Protein AF-A0A7D6J7J1-F1 (afdb_monomer)

Radius of gyration: 23.02 Å; Cα contacts (8 Å, |Δi|>4): 192; chains: 1; bounding box: 62×22×73 Å

Foldseek 3Di:
DDDPVRVVVVVVVVVVVVVVVVVVCVVLVVLVVQLAAFDPFQWPDWDDDPQKIKTKGQDPDDADDDPPPVVLVVVLSCCSVPQVWHQTKIKIWMARNVVRDTQFIFIDHRFTGGPPDDCVVTPDPVRVVRRVVSSVVSVVVD

Sequence (142 aa):
WLTAAECDDLLAFLKASLAQITEIVRRDTKRIAAALVPSAVPRLMDRRFGDWRLLADEYEHENWLDAGETDRLDQVLDAILVRSARFCPVLLRLVNEREENMEGAGVITDLLRFPGDPVRRWLDRRVLRDVVREARGVNAQV

pLDDT: mean 91.46, std 8.66, range [48.44, 98.38]

Secondary structure (DSSP, 8-state):
---HHHHHHHHHHHHHHHHHHHHHHHHHHHHHHHHHSPPSS-EEEEEEETTEEEEEEE--------TT-HHHHHHHHHHHHHH--B---EEEEEEETTTTEEEEEEEE-S--B-TT--GGGT--HHHHHHHHHHHHHHHT--

Organism: NCBI:txid2058152

Solvent-accessible surface area (backbone atoms only — not comparable to full-atom values): 7996 Å² total; per-residue (Å²): 134,82,52,72,68,58,50,51,52,51,50,52,50,52,52,52,50,50,52,51,52,51,50,48,52,58,51,49,52,52,52,52,54,58,22,47,43,54,56,99,72,31,72,76,43,81,46,78,58,89,58,35,36,44,38,28,27,44,29,94,57,94,66,79,80,61,88,85,43,59,75,54,51,53,54,51,50,47,35,36,77,74,63,58,25,31,56,34,23,34,36,38,37,37,30,36,66,83,75,74,40,80,43,20,65,35,72,45,59,90,42,79,40,52,81,89,62,58,63,88,80,69,63,57,66,65,50,51,49,50,21,54,49,42,30,53,53,55,65,70,76,107

Structure (mmCIF, N/CA/C/O backbone):
data_AF-A0A7D6J7J1-F1
#
_entry.id   AF-A0A7D6J7J1-F1
#
loop_
_atom_site.group_PDB
_atom_site.id
_atom_site.type_symbol
_atom_site.label_atom_id
_atom_site.label_alt_id
_atom_site.label_comp_id
_atom_site.label_asym_id
_atom_site.label_entity_id
_atom_site.label_seq_id
_atom_site.pdbx_PDB_ins_code
_atom_site.Cartn_x
_atom_site.Cartn_y
_atom_site.Cartn_z
_atom_site.occupancy
_atom_site.B_iso_or_equiv
_atom_site.auth_seq_id
_atom_site.auth_comp_id
_atom_site.auth_asym_id
_atom_site.auth_atom_id
_atom_site.pdbx_PDB_model_num
ATOM 1 N N . TRP A 1 1 ? 37.500 -3.082 -35.910 1.00 80.56 1 TRP A N 1
ATOM 2 C CA . TRP A 1 1 ? 36.813 -1.820 -35.576 1.00 80.56 1 TRP A CA 1
ATOM 3 C C . TRP A 1 1 ? 35.445 -1.876 -36.247 1.00 80.56 1 TRP A C 1
ATOM 5 O O . TRP A 1 1 ? 35.371 -2.495 -37.301 1.00 80.56 1 TRP A O 1
ATOM 15 N N . LEU A 1 2 ? 34.386 -1.357 -35.613 1.00 91.94 2 LEU A N 1
ATOM 16 C CA . LEU A 1 2 ? 33.010 -1.435 -36.135 1.00 91.94 2 LEU A CA 1
ATOM 17 C C . LEU A 1 2 ? 32.820 -0.495 -37.330 1.00 91.94 2 LEU A C 1
ATOM 19 O O . LEU A 1 2 ? 33.326 0.626 -37.324 1.00 91.94 2 LEU A O 1
ATOM 23 N N . THR A 1 3 ? 32.074 -0.943 -38.330 1.00 97.31 3 THR A N 1
ATOM 24 C CA . THR A 1 3 ? 31.643 -0.137 -39.474 1.00 97.31 3 THR A CA 1
ATOM 25 C C . THR A 1 3 ? 30.618 0.922 -39.056 1.00 97.31 3 THR A C 1
ATOM 27 O O . THR A 1 3 ? 30.001 0.835 -37.996 1.00 97.31 3 THR A O 1
ATOM 30 N N . ALA A 1 4 ? 30.402 1.929 -39.907 1.00 95.56 4 ALA A N 1
ATOM 31 C CA . ALA A 1 4 ? 29.403 2.968 -39.647 1.00 95.56 4 ALA A CA 1
ATOM 32 C C . ALA A 1 4 ? 27.983 2.394 -39.473 1.00 95.56 4 ALA A C 1
ATOM 34 O O . ALA A 1 4 ? 27.283 2.795 -38.551 1.00 95.56 4 ALA A O 1
ATOM 35 N N . ALA A 1 5 ? 27.601 1.405 -40.290 1.00 96.81 5 ALA A N 1
ATOM 36 C CA . ALA A 1 5 ? 26.298 0.748 -40.189 1.00 96.81 5 ALA A CA 1
ATOM 37 C C . ALA A 1 5 ? 26.126 0.009 -38.851 1.00 96.81 5 ALA A C 1
ATOM 39 O O . ALA A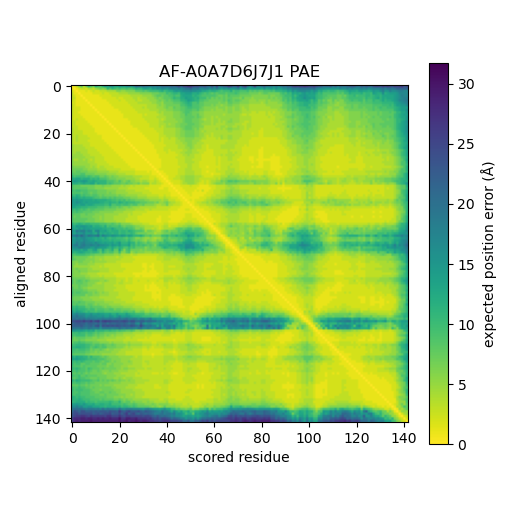 1 5 ? 25.103 0.154 -38.192 1.00 96.81 5 ALA A O 1
ATOM 40 N N . GLU A 1 6 ? 27.157 -0.710 -38.397 1.00 97.19 6 GLU A N 1
ATOM 41 C CA . GLU A 1 6 ? 27.118 -1.389 -37.095 1.00 97.19 6 GLU A CA 1
ATOM 42 C C . GLU A 1 6 ? 27.048 -0.390 -35.925 1.00 97.19 6 GLU A C 1
ATOM 44 O O . GLU A 1 6 ? 26.400 -0.659 -34.913 1.00 97.19 6 GLU A O 1
ATOM 49 N N . CYS A 1 7 ? 27.684 0.779 -36.052 1.00 96.94 7 CYS A N 1
ATOM 50 C CA . CYS A 1 7 ? 27.554 1.863 -35.076 1.00 96.94 7 CYS A CA 1
ATOM 51 C C . CYS A 1 7 ? 26.132 2.448 -35.043 1.00 96.94 7 CYS A C 1
ATOM 53 O O . CYS A 1 7 ? 25.614 2.712 -33.955 1.00 96.94 7 CYS A O 1
ATOM 55 N N . ASP A 1 8 ? 25.498 2.634 -36.201 1.00 97.50 8 ASP A N 1
ATOM 56 C CA . ASP A 1 8 ? 24.122 3.132 -36.298 1.00 97.50 8 ASP A CA 1
ATOM 57 C C . ASP A 1 8 ? 23.120 2.134 -35.704 1.00 97.50 8 ASP A C 1
ATOM 59 O O . ASP A 1 8 ? 22.244 2.529 -34.927 1.00 97.50 8 ASP A O 1
ATOM 63 N N . ASP A 1 9 ? 23.300 0.841 -35.981 1.00 97.81 9 ASP A N 1
ATOM 64 C CA . ASP A 1 9 ? 22.484 -0.235 -35.415 1.00 97.81 9 ASP A CA 1
ATOM 65 C C . ASP A 1 9 ? 22.619 -0.297 -33.887 1.00 97.81 9 ASP A C 1
ATOM 67 O O . ASP A 1 9 ? 21.615 -0.353 -33.168 1.00 97.81 9 ASP A O 1
ATOM 71 N N . LEU A 1 10 ? 23.849 -0.211 -33.363 1.00 97.62 10 LEU A N 1
ATOM 72 C CA . LEU A 1 10 ? 24.090 -0.143 -31.920 1.00 97.62 10 LEU A CA 1
ATOM 73 C C . LEU A 1 10 ? 23.433 1.088 -31.295 1.00 97.62 10 LEU A C 1
ATOM 75 O O . LEU A 1 10 ? 22.803 0.986 -30.242 1.00 97.62 10 LEU A O 1
ATOM 79 N N . LEU A 1 11 ? 23.540 2.253 -31.934 1.00 97.75 11 LEU A N 1
ATOM 80 C CA . LEU A 1 11 ? 22.919 3.475 -31.434 1.00 97.75 11 LEU A CA 1
ATOM 81 C C . LEU A 1 11 ? 21.388 3.371 -31.430 1.00 97.75 11 LEU A C 1
ATOM 83 O O . LEU A 1 11 ? 20.748 3.814 -30.472 1.00 97.75 11 LEU A O 1
ATOM 87 N N . ALA A 1 12 ? 20.792 2.788 -32.471 1.00 97.94 12 ALA A N 1
ATOM 88 C CA . ALA A 1 12 ? 19.355 2.548 -32.543 1.00 97.94 12 ALA A CA 1
ATOM 89 C C . ALA A 1 12 ? 18.892 1.590 -31.435 1.00 97.94 12 ALA A C 1
ATOM 91 O O . ALA A 1 12 ? 17.927 1.890 -30.726 1.00 97.94 12 ALA A O 1
ATOM 92 N N . PHE A 1 13 ? 19.622 0.493 -31.220 1.00 98.19 13 PHE A N 1
ATOM 93 C CA . PHE A 1 13 ? 19.359 -0.457 -30.141 1.00 98.19 13 PHE A CA 1
ATOM 94 C C . PHE A 1 13 ? 19.445 0.197 -28.754 1.00 98.19 13 PHE A C 1
ATOM 96 O O . PHE A 1 13 ? 18.549 0.017 -27.925 1.00 98.19 13 PHE A O 1
ATOM 103 N N . LEU A 1 14 ? 20.486 0.997 -28.501 1.00 98.38 14 LEU A N 1
ATOM 104 C CA . LEU A 1 14 ? 20.656 1.704 -27.229 1.00 98.38 14 LEU A CA 1
ATOM 105 C C . LEU A 1 14 ? 19.529 2.713 -26.989 1.00 98.38 14 LEU A C 1
ATOM 107 O O . LEU A 1 14 ? 18.988 2.774 -25.886 1.00 98.38 14 LEU A O 1
ATOM 111 N N . LYS A 1 15 ? 19.125 3.465 -28.021 1.00 98.19 15 LYS A N 1
ATOM 112 C CA . LYS A 1 15 ? 17.986 4.394 -27.940 1.00 98.19 15 LYS A CA 1
ATOM 113 C C . LYS A 1 15 ? 16.681 3.666 -27.625 1.00 98.19 15 LYS A C 1
ATOM 115 O O . LYS A 1 15 ? 15.938 4.115 -26.754 1.00 98.19 15 LYS A O 1
ATOM 120 N N . ALA A 1 16 ? 16.414 2.546 -28.296 1.00 98.31 16 ALA A N 1
ATOM 121 C CA . ALA A 1 16 ? 15.219 1.743 -28.055 1.00 98.31 16 ALA A CA 1
ATOM 122 C C . ALA A 1 16 ? 15.203 1.167 -26.629 1.00 98.31 16 ALA A C 1
ATOM 124 O O . ALA A 1 16 ? 14.198 1.278 -25.927 1.00 98.31 16 ALA A O 1
ATOM 125 N N . SER A 1 17 ? 16.339 0.638 -26.172 1.00 98.31 17 SER A N 1
ATOM 126 C CA . SER A 1 17 ? 16.494 0.084 -24.823 1.00 98.31 17 SER A CA 1
ATOM 127 C C . SER A 1 17 ? 16.300 1.153 -23.746 1.00 98.31 17 SER A C 1
ATOM 129 O O . SER A 1 17 ? 15.565 0.944 -22.782 1.00 98.31 17 SER A O 1
ATOM 131 N N . LEU A 1 18 ? 16.898 2.336 -23.928 1.00 98.38 18 LEU A N 1
ATOM 132 C CA . LEU A 1 18 ? 16.735 3.460 -23.008 1.00 98.38 18 LEU A CA 1
ATOM 133 C C . LEU A 1 18 ? 15.277 3.927 -22.940 1.00 98.38 18 LEU A C 1
ATOM 135 O O . LEU A 1 18 ? 14.759 4.167 -21.848 1.00 98.38 18 LEU A O 1
ATOM 139 N N . ALA A 1 19 ? 14.605 4.035 -24.089 1.00 98.06 19 ALA A N 1
ATOM 140 C CA . ALA A 1 19 ? 13.196 4.408 -24.141 1.00 98.06 19 ALA A CA 1
ATOM 141 C C . ALA A 1 19 ? 12.321 3.387 -23.398 1.00 98.06 19 ALA A C 1
ATOM 143 O O . ALA A 1 19 ? 11.452 3.774 -22.616 1.00 98.06 19 ALA A O 1
ATOM 144 N N . GLN A 1 20 ? 12.596 2.093 -23.576 1.00 98.31 20 GLN A N 1
ATOM 145 C CA . GLN A 1 20 ? 11.887 1.023 -22.883 1.00 98.31 20 GLN A CA 1
ATOM 146 C C . GLN A 1 20 ? 12.089 1.086 -21.364 1.00 98.31 20 GLN A C 1
ATOM 148 O O . GLN A 1 20 ? 11.111 1.053 -20.619 1.00 98.31 20 GLN A O 1
ATOM 153 N N . ILE A 1 21 ? 13.334 1.218 -20.896 1.00 98.06 21 ILE A N 1
ATOM 154 C CA . ILE A 1 21 ? 13.642 1.324 -19.460 1.00 98.06 21 ILE A CA 1
ATOM 155 C C . ILE A 1 21 ? 12.960 2.557 -18.861 1.00 98.06 21 ILE A C 1
ATOM 157 O O . ILE A 1 21 ? 12.330 2.467 -17.810 1.00 98.06 21 ILE A O 1
ATOM 161 N N . THR A 1 22 ? 13.026 3.697 -19.551 1.00 98.00 22 THR A N 1
ATOM 162 C CA . THR A 1 22 ? 12.405 4.945 -19.085 1.00 98.00 22 THR A CA 1
ATOM 163 C C . THR A 1 22 ? 10.892 4.800 -18.945 1.00 98.00 22 THR A C 1
ATOM 165 O O . THR A 1 22 ? 10.310 5.274 -17.971 1.00 98.00 22 THR A O 1
ATOM 168 N N . GLU A 1 23 ? 10.245 4.116 -19.887 1.00 98.06 23 GLU A N 1
ATOM 169 C CA . GLU A 1 23 ? 8.806 3.867 -19.834 1.00 98.06 23 GLU A CA 1
ATOM 170 C C . GLU A 1 23 ? 8.416 2.920 -18.688 1.00 98.06 23 GLU A C 1
ATOM 172 O O . GLU A 1 23 ? 7.422 3.176 -18.003 1.00 98.06 23 GLU A O 1
ATOM 177 N N . ILE A 1 24 ? 9.214 1.876 -18.430 1.00 96.69 24 ILE A N 1
ATOM 178 C CA . ILE A 1 24 ? 9.030 0.973 -17.282 1.00 96.69 24 ILE A CA 1
ATOM 179 C C . ILE A 1 24 ? 9.115 1.768 -15.980 1.00 96.69 24 ILE A C 1
ATOM 181 O O . ILE A 1 24 ? 8.157 1.772 -15.208 1.00 96.69 24 ILE A O 1
ATOM 185 N N . VAL A 1 25 ? 10.200 2.525 -15.788 1.00 97.44 25 VAL A N 1
ATOM 186 C CA . VAL A 1 25 ? 10.393 3.370 -14.601 1.00 97.44 25 VAL A CA 1
ATOM 187 C C . VAL A 1 25 ? 9.215 4.329 -14.439 1.00 97.44 25 VAL A C 1
ATOM 189 O O . VAL A 1 25 ? 8.596 4.377 -13.381 1.00 97.44 25 VAL A O 1
ATOM 192 N N . ARG A 1 26 ? 8.815 5.034 -15.505 1.00 97.81 26 ARG A N 1
ATOM 193 C CA . ARG A 1 26 ? 7.689 5.977 -15.467 1.00 97.81 26 ARG A CA 1
ATOM 194 C C . ARG A 1 26 ? 6.376 5.304 -15.057 1.00 97.81 26 ARG A C 1
ATOM 196 O O . ARG A 1 26 ? 5.562 5.913 -14.356 1.00 97.81 26 ARG A O 1
ATOM 203 N N . ARG A 1 27 ? 6.107 4.093 -15.546 1.00 97.19 27 ARG A N 1
ATOM 204 C CA . ARG A 1 27 ? 4.894 3.340 -15.208 1.00 97.19 27 ARG A CA 1
ATOM 205 C C . ARG A 1 27 ? 4.936 2.858 -13.763 1.00 97.19 27 ARG A C 1
ATOM 207 O O . ARG A 1 27 ? 3.949 3.038 -13.050 1.00 97.19 27 ARG A O 1
ATOM 214 N N . ASP A 1 28 ? 6.053 2.296 -13.335 1.00 97.56 28 ASP A N 1
ATOM 215 C CA . ASP A 1 28 ? 6.199 1.726 -12.002 1.00 97.56 28 ASP A CA 1
ATOM 216 C C . ASP A 1 28 ? 6.208 2.811 -10.927 1.00 97.56 28 ASP A C 1
ATOM 218 O O . ASP A 1 28 ? 5.491 2.674 -9.939 1.00 97.56 28 ASP A O 1
ATOM 222 N N . THR A 1 29 ? 6.843 3.963 -11.168 1.00 97.06 29 THR A N 1
ATOM 223 C CA . THR A 1 29 ? 6.742 5.132 -10.279 1.00 97.06 29 THR A CA 1
ATOM 224 C C . THR A 1 29 ? 5.290 5.562 -10.070 1.00 97.06 29 THR A C 1
ATOM 226 O O . THR A 1 29 ? 4.885 5.821 -8.939 1.00 97.06 29 THR A O 1
ATOM 229 N N . LYS A 1 30 ? 4.462 5.594 -11.127 1.00 96.56 30 LYS A N 1
ATOM 230 C CA . LYS A 1 30 ? 3.032 5.931 -10.990 1.00 96.56 30 LYS A CA 1
ATOM 231 C C . LYS A 1 30 ? 2.274 4.902 -10.151 1.00 96.56 30 LYS A C 1
ATOM 233 O O . LYS A 1 30 ? 1.394 5.278 -9.381 1.00 96.56 30 LYS A O 1
ATOM 238 N N . ARG A 1 31 ? 2.595 3.615 -10.300 1.00 96.06 31 ARG A N 1
ATOM 239 C CA . ARG A 1 31 ? 1.961 2.531 -9.533 1.00 96.06 31 ARG A CA 1
ATOM 240 C C . ARG A 1 31 ? 2.359 2.576 -8.064 1.00 96.06 31 ARG A C 1
ATOM 242 O O . ARG A 1 31 ? 1.484 2.441 -7.216 1.00 96.06 3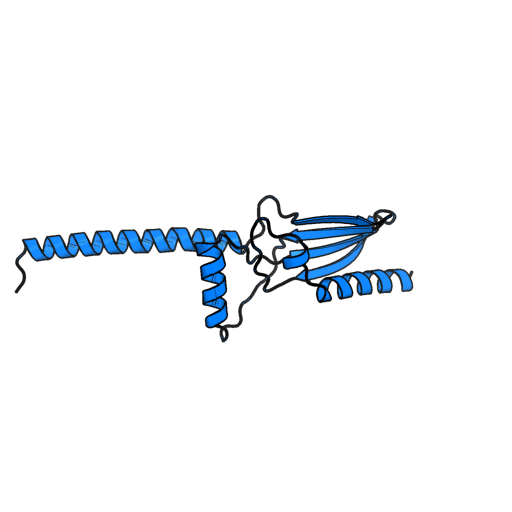1 ARG A O 1
ATOM 249 N N . ILE A 1 32 ? 3.638 2.817 -7.784 1.00 95.50 32 ILE A N 1
ATOM 250 C CA . ILE A 1 32 ? 4.160 3.009 -6.429 1.00 95.50 32 ILE A CA 1
ATOM 251 C C . ILE A 1 32 ? 3.473 4.210 -5.784 1.00 95.50 32 ILE A C 1
ATOM 253 O O . ILE A 1 32 ? 2.844 4.052 -4.744 1.00 95.50 32 ILE A O 1
ATOM 257 N N . ALA A 1 33 ? 3.475 5.374 -6.440 1.00 94.38 33 ALA A N 1
ATOM 258 C CA . ALA A 1 33 ? 2.811 6.571 -5.922 1.00 94.38 33 ALA A CA 1
ATOM 259 C C . ALA A 1 33 ? 1.326 6.319 -5.603 1.00 94.38 33 ALA A C 1
ATOM 261 O O . ALA A 1 33 ? 0.855 6.653 -4.519 1.00 94.38 33 ALA A O 1
ATOM 262 N N . ALA A 1 34 ? 0.599 5.655 -6.507 1.00 94.25 34 ALA A N 1
ATOM 263 C CA . ALA A 1 34 ? -0.810 5.328 -6.301 1.00 94.25 34 ALA A CA 1
ATOM 264 C C . ALA A 1 34 ? -1.053 4.331 -5.154 1.00 94.25 34 ALA A C 1
ATOM 266 O O . ALA A 1 34 ? -2.139 4.336 -4.576 1.00 94.25 34 ALA A O 1
ATOM 267 N N . ALA A 1 35 ? -0.092 3.456 -4.844 1.00 95.00 35 ALA A N 1
ATOM 268 C CA . ALA A 1 35 ? -0.197 2.478 -3.763 1.00 95.00 35 ALA A CA 1
ATOM 269 C C . ALA A 1 35 ? 0.054 3.080 -2.372 1.00 95.00 35 ALA A C 1
ATOM 271 O O . ALA A 1 35 ? -0.369 2.477 -1.384 1.00 95.00 35 ALA A O 1
ATOM 272 N N . LEU A 1 36 ? 0.726 4.234 -2.308 1.00 93.44 36 LEU A N 1
ATOM 273 C CA . LEU A 1 36 ? 1.091 4.930 -1.071 1.00 93.44 36 LEU A CA 1
ATOM 274 C C . LEU A 1 36 ? 0.032 5.940 -0.613 1.00 93.44 36 LEU A C 1
ATOM 276 O O . LEU A 1 36 ? -0.107 6.179 0.583 1.00 93.44 36 LEU A O 1
ATOM 280 N N . VAL A 1 37 ? -0.743 6.506 -1.541 1.00 93.81 37 VAL A N 1
ATOM 281 C CA . VAL A 1 37 ? -1.796 7.484 -1.222 1.00 93.81 37 VAL A CA 1
ATOM 282 C C . VAL A 1 37 ? -3.174 6.832 -1.084 1.00 93.81 37 VAL A C 1
ATOM 284 O O . VAL A 1 37 ? -3.430 5.801 -1.727 1.00 93.81 37 VAL A O 1
ATOM 287 N N . PRO A 1 38 ? -4.097 7.433 -0.308 1.00 95.31 38 PRO A N 1
ATOM 288 C CA . PRO A 1 38 ? -5.477 6.973 -0.243 1.00 95.31 38 PRO A CA 1
ATOM 289 C C . PRO A 1 38 ? -6.114 6.879 -1.631 1.00 95.31 38 PRO A C 1
ATOM 291 O O . PRO A 1 38 ? -5.906 7.717 -2.509 1.00 95.31 38 PRO A O 1
ATOM 294 N N . SER A 1 39 ? -6.884 5.822 -1.849 1.00 92.25 39 SER A N 1
ATOM 295 C CA . SER A 1 39 ? -7.661 5.639 -3.069 1.00 92.25 39 SER A CA 1
ATOM 296 C C . SER A 1 39 ? -8.885 6.555 -3.082 1.00 92.25 39 SER A C 1
ATOM 298 O O . SER A 1 39 ? -9.301 7.098 -2.061 1.00 92.25 39 SER A O 1
ATOM 300 N N . ALA A 1 40 ? -9.519 6.677 -4.252 1.00 90.12 40 ALA A N 1
ATOM 301 C CA . ALA A 1 40 ? -10.758 7.441 -4.407 1.00 90.12 40 ALA A CA 1
ATOM 302 C C . ALA A 1 40 ? -11.919 6.918 -3.534 1.00 90.12 40 ALA A C 1
ATOM 304 O O . ALA A 1 40 ? -12.860 7.657 -3.259 1.00 90.12 40 ALA A O 1
ATOM 305 N N . VAL A 1 41 ? -11.862 5.651 -3.104 1.00 90.00 41 VAL A N 1
ATOM 306 C CA . VAL A 1 41 ? -12.831 5.036 -2.188 1.00 90.00 41 VAL A CA 1
ATOM 307 C C . VAL A 1 41 ? -12.063 4.514 -0.969 1.00 90.00 41 VAL A C 1
ATOM 309 O O . VAL A 1 41 ? -11.748 3.326 -0.902 1.00 90.00 41 VAL A O 1
ATOM 312 N N . PRO A 1 42 ? -11.733 5.388 -0.003 1.00 92.19 42 PRO A N 1
ATOM 313 C CA . PRO A 1 42 ? -10.808 5.045 1.075 1.00 92.19 42 PRO A CA 1
ATOM 314 C C . PRO A 1 42 ? -11.403 4.071 2.103 1.00 92.19 42 PRO A C 1
ATOM 316 O O . PRO A 1 42 ? -10.652 3.424 2.825 1.00 92.19 42 PRO A O 1
ATOM 319 N N . ARG A 1 43 ? -12.734 3.926 2.176 1.00 95.44 43 ARG A N 1
ATOM 320 C CA . ARG A 1 43 ? -13.420 3.069 3.158 1.00 95.44 43 ARG A CA 1
ATOM 321 C C . ARG A 1 43 ? -13.108 1.590 2.921 1.00 95.44 43 ARG A C 1
ATOM 323 O O . ARG A 1 43 ? -13.580 0.987 1.961 1.00 95.44 43 ARG A O 1
ATOM 330 N N . LEU A 1 44 ? -12.372 0.984 3.850 1.00 95.44 44 LEU A N 1
ATOM 331 C CA . LEU A 1 44 ? -11.981 -0.430 3.822 1.00 95.44 44 LEU A CA 1
ATOM 332 C C . LEU A 1 44 ? -12.888 -1.318 4.667 1.00 95.44 44 LEU A C 1
ATOM 334 O O . LEU A 1 44 ? -13.069 -2.501 4.372 1.00 95.44 44 LEU A O 1
ATOM 338 N N . MET A 1 45 ? -13.424 -0.767 5.753 1.00 95.75 45 MET A N 1
ATOM 339 C CA . MET A 1 45 ? -14.297 -1.493 6.662 1.00 95.75 45 MET A CA 1
ATOM 340 C C . MET A 1 45 ? -15.307 -0.558 7.307 1.00 95.75 45 MET A C 1
ATOM 342 O O . MET A 1 45 ? -14.972 0.540 7.744 1.00 95.75 45 MET A O 1
ATOM 346 N N . ASP A 1 46 ? -16.527 -1.066 7.428 1.00 96.12 46 ASP A N 1
ATOM 347 C CA . ASP A 1 46 ? -17.606 -0.454 8.181 1.00 96.12 46 ASP A CA 1
ATOM 348 C C . ASP A 1 46 ? -18.333 -1.548 8.965 1.00 96.12 46 ASP A C 1
ATOM 350 O O . ASP A 1 46 ? -18.873 -2.492 8.376 1.00 96.12 46 ASP A O 1
ATOM 354 N N . ARG A 1 47 ? -18.257 -1.506 10.296 1.00 95.25 47 ARG A N 1
ATOM 355 C CA . ARG A 1 47 ? -18.867 -2.518 11.162 1.00 95.25 47 ARG A CA 1
ATOM 356 C C . ARG A 1 47 ? -19.635 -1.855 12.286 1.00 95.25 47 ARG A C 1
ATOM 358 O O . ARG A 1 47 ? -19.086 -1.023 12.996 1.00 95.25 47 ARG A O 1
ATOM 365 N N . ARG A 1 48 ? -20.877 -2.289 12.480 1.00 95.00 48 ARG A N 1
ATOM 366 C CA . ARG A 1 48 ? -21.762 -1.801 13.535 1.00 95.00 48 ARG A CA 1
ATOM 367 C C . ARG A 1 48 ? -22.005 -2.879 14.585 1.00 95.00 48 ARG A C 1
ATOM 369 O O . ARG A 1 48 ? -22.251 -4.033 14.232 1.00 95.00 48 ARG A O 1
ATOM 376 N N . PHE A 1 49 ? -21.964 -2.486 15.854 1.00 91.75 49 PHE A N 1
ATOM 377 C CA . PHE A 1 49 ? -22.205 -3.339 17.015 1.00 91.75 49 PHE A CA 1
ATOM 378 C C . PHE A 1 49 ? -23.000 -2.552 18.068 1.00 91.75 49 PHE A C 1
ATOM 380 O O . PHE A 1 49 ? -22.431 -1.815 18.869 1.00 91.75 49 PHE A O 1
ATOM 387 N N . GLY A 1 50 ? -24.329 -2.686 18.056 1.00 91.62 50 GLY A N 1
ATOM 388 C CA . GLY A 1 50 ? -25.203 -1.823 18.859 1.00 91.62 50 GLY A CA 1
ATOM 389 C C . GLY A 1 50 ? -25.086 -0.361 18.414 1.00 91.62 50 GLY A C 1
ATOM 390 O O . GLY A 1 50 ? -25.195 -0.079 17.217 1.00 91.62 50 GLY A O 1
ATOM 391 N N . ASP A 1 51 ? -24.813 0.526 19.370 1.00 91.44 51 ASP A N 1
ATOM 392 C CA . ASP A 1 51 ? -24.588 1.962 19.141 1.00 91.44 51 ASP A CA 1
ATOM 393 C C . ASP A 1 51 ? -23.152 2.279 18.688 1.00 91.44 51 ASP A C 1
ATOM 395 O O . ASP A 1 51 ? -22.817 3.428 18.430 1.00 91.44 51 ASP A O 1
ATOM 399 N N . TRP A 1 52 ? -22.284 1.273 18.572 1.00 91.69 52 TRP A N 1
ATOM 400 C CA . TRP A 1 52 ? -20.890 1.466 18.187 1.00 91.69 52 TRP A CA 1
ATOM 401 C C . TRP A 1 52 ? -20.667 1.198 16.708 1.00 91.69 52 TRP A C 1
ATOM 403 O O . TRP A 1 52 ? -21.132 0.190 16.165 1.00 91.69 52 TRP A O 1
ATOM 413 N N . ARG A 1 53 ? -19.853 2.040 16.073 1.00 95.19 53 ARG A N 1
ATOM 414 C CA . ARG A 1 53 ? -19.401 1.863 14.695 1.00 95.19 53 ARG A CA 1
ATOM 415 C C . ARG A 1 53 ? -17.878 1.889 14.622 1.00 95.19 53 ARG A C 1
ATOM 417 O O . ARG A 1 53 ? -17.240 2.850 15.040 1.00 95.19 53 ARG A O 1
ATOM 424 N N . LEU A 1 54 ? -17.299 0.822 14.080 1.00 95.88 54 LEU A N 1
ATOM 425 C CA . LEU A 1 54 ? -15.869 0.680 13.825 1.00 95.88 54 LEU A CA 1
ATOM 426 C C . LEU A 1 54 ? -15.594 0.894 12.336 1.00 95.88 54 LEU A C 1
ATOM 428 O O . LEU A 1 54 ? -16.067 0.131 11.486 1.00 95.88 54 LEU A O 1
ATOM 432 N N . LEU A 1 55 ? -14.811 1.923 12.039 1.00 96.31 55 LEU A N 1
ATOM 433 C CA . LEU A 1 55 ? -14.495 2.374 10.690 1.00 96.31 55 LEU A CA 1
ATOM 434 C C . LEU A 1 55 ? -13.012 2.199 10.412 1.00 96.31 55 LEU A C 1
ATOM 436 O O . LEU A 1 55 ? -12.194 2.535 11.262 1.00 96.31 55 LEU A O 1
ATOM 440 N N . ALA A 1 56 ? -12.677 1.708 9.223 1.00 96.94 56 ALA A N 1
ATOM 441 C CA . ALA A 1 56 ? -11.310 1.724 8.721 1.00 96.94 56 ALA A CA 1
ATOM 442 C C . ALA A 1 56 ? -11.274 2.422 7.363 1.00 96.94 56 ALA A C 1
ATOM 444 O O . ALA A 1 56 ? -11.965 1.994 6.433 1.00 96.94 56 ALA A O 1
ATOM 445 N N . ASP A 1 57 ? -10.463 3.466 7.259 1.00 96.56 57 ASP A N 1
ATOM 446 C CA . ASP A 1 57 ? -10.265 4.255 6.048 1.00 96.56 57 ASP A CA 1
ATOM 447 C C . ASP A 1 57 ? -8.776 4.283 5.694 1.00 96.56 57 ASP A C 1
ATOM 449 O O . ASP A 1 57 ? -7.937 4.392 6.586 1.00 96.56 57 ASP A O 1
ATOM 453 N N . GLU A 1 58 ? -8.436 4.201 4.407 1.00 96.06 58 GLU A N 1
ATOM 454 C CA . GLU A 1 58 ? -7.107 4.619 3.955 1.00 96.06 58 GLU A CA 1
ATOM 455 C C . GLU A 1 58 ? -6.879 6.076 4.361 1.00 96.06 58 GLU A C 1
ATOM 457 O O . GLU A 1 58 ? -7.763 6.923 4.202 1.00 96.06 58 GLU A O 1
ATOM 462 N N . TYR A 1 59 ? -5.705 6.346 4.917 1.00 94.19 59 TYR A N 1
ATOM 463 C CA . TYR A 1 59 ? -5.415 7.596 5.595 1.00 94.19 59 TYR A CA 1
ATOM 464 C C . TYR A 1 59 ? -4.120 8.202 5.079 1.00 94.19 59 TYR A C 1
ATOM 466 O O . TYR A 1 59 ? -3.117 7.513 4.894 1.00 94.19 59 TYR A O 1
ATOM 474 N N . GLU A 1 60 ? -4.160 9.508 4.840 1.00 90.00 60 GLU A N 1
ATOM 475 C CA . GLU A 1 60 ? -2.996 10.286 4.443 1.00 90.00 60 GLU A CA 1
ATOM 476 C C . GLU A 1 60 ? -2.131 10.529 5.684 1.00 90.00 60 GLU A C 1
ATOM 478 O O . GLU A 1 60 ? -2.272 11.516 6.401 1.00 90.00 60 GLU A O 1
ATOM 483 N N . HIS A 1 61 ? -1.281 9.550 5.980 1.00 87.12 61 HIS A N 1
ATOM 484 C CA . HIS A 1 61 ? -0.294 9.612 7.045 1.00 87.12 61 HIS A CA 1
ATOM 485 C C . HIS A 1 61 ? 1.058 9.170 6.515 1.00 87.12 61 HIS A C 1
ATOM 487 O O . HIS A 1 61 ? 1.153 8.388 5.567 1.00 87.12 61 HIS A O 1
ATOM 493 N N . GLU A 1 62 ? 2.103 9.678 7.147 1.00 81.38 62 GLU A N 1
ATOM 494 C CA . GLU A 1 62 ? 3.460 9.274 6.850 1.00 81.38 62 GLU A CA 1
ATOM 495 C C . GLU A 1 62 ? 3.647 7.771 7.109 1.00 81.38 62 GLU A C 1
ATOM 497 O O . GLU A 1 62 ? 3.248 7.240 8.145 1.00 81.38 62 GL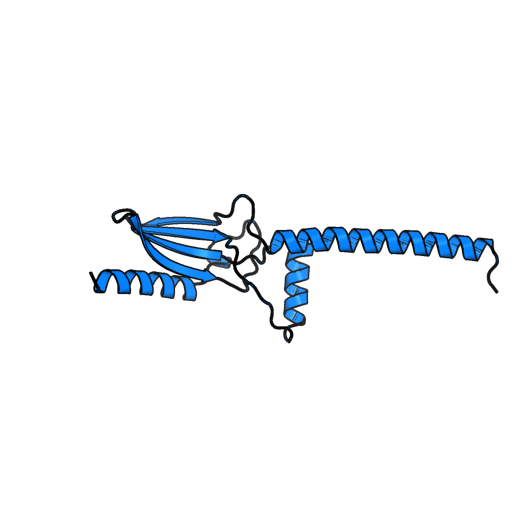U A O 1
ATOM 502 N N . ASN A 1 63 ? 4.228 7.082 6.128 1.00 81.88 63 ASN A N 1
ATOM 503 C CA . ASN A 1 63 ? 4.511 5.654 6.172 1.00 81.88 63 ASN A CA 1
ATOM 504 C C . ASN A 1 63 ? 5.947 5.463 5.692 1.00 81.88 63 ASN A C 1
ATOM 506 O O . ASN A 1 63 ? 6.261 5.838 4.560 1.00 81.88 63 ASN A O 1
ATOM 510 N N . TRP A 1 64 ? 6.817 4.921 6.538 1.00 76.69 64 TRP A N 1
ATOM 511 C CA . TRP A 1 64 ? 8.251 4.884 6.269 1.00 76.69 64 TRP A CA 1
ATOM 512 C C . TRP A 1 64 ? 8.788 3.478 6.491 1.00 76.69 64 TRP A C 1
ATOM 514 O O . TRP A 1 64 ? 8.637 2.908 7.563 1.00 76.69 64 TRP A O 1
ATOM 524 N N . LEU A 1 65 ? 9.470 2.945 5.480 1.00 82.06 65 LEU A N 1
ATOM 525 C CA . LEU A 1 65 ? 10.328 1.781 5.663 1.00 82.06 65 LEU A CA 1
ATOM 526 C C . LEU A 1 65 ? 11.661 2.243 6.252 1.00 82.06 65 LEU A C 1
ATOM 528 O O . LEU A 1 65 ? 12.194 3.275 5.837 1.00 82.06 65 LEU A O 1
ATOM 532 N N . ASP A 1 66 ? 12.205 1.474 7.191 1.00 81.75 66 ASP A N 1
ATOM 533 C CA . ASP A 1 66 ? 13.538 1.742 7.719 1.00 81.75 66 ASP A CA 1
ATOM 534 C C . ASP A 1 66 ? 14.578 1.569 6.598 1.00 81.75 66 ASP A C 1
ATOM 536 O O . ASP A 1 66 ? 14.554 0.590 5.847 1.00 81.75 66 ASP A O 1
ATOM 540 N N . ALA A 1 67 ? 15.506 2.521 6.485 1.00 76.88 67 ALA A N 1
ATOM 541 C CA . ALA A 1 67 ? 16.566 2.508 5.482 1.00 76.88 67 ALA A CA 1
ATOM 542 C C . ALA A 1 67 ? 17.476 1.270 5.599 1.00 76.88 67 ALA A C 1
ATOM 544 O O . ALA A 1 67 ? 18.124 0.894 4.623 1.00 76.88 67 ALA A O 1
ATOM 545 N N . GLY A 1 68 ? 17.523 0.634 6.777 1.00 82.19 68 GLY A N 1
ATOM 546 C CA . GLY A 1 68 ? 18.245 -0.620 6.999 1.00 82.19 68 GLY A CA 1
ATOM 547 C C . GLY A 1 68 ? 17.526 -1.888 6.514 1.00 82.19 68 GLY A C 1
ATOM 548 O O . GLY A 1 68 ? 18.162 -2.936 6.432 1.00 82.19 68 GLY A O 1
ATOM 549 N N . GLU A 1 69 ? 16.232 -1.831 6.179 1.00 84.44 69 GLU A N 1
ATOM 550 C CA . GLU A 1 69 ? 15.412 -3.002 5.822 1.00 84.44 69 GLU A CA 1
ATOM 551 C C . GLU A 1 69 ? 15.295 -3.197 4.294 1.00 84.44 69 GLU A C 1
ATOM 553 O O . GLU A 1 69 ? 14.197 -3.229 3.731 1.00 84.44 69 GLU A O 1
ATOM 558 N N . THR A 1 70 ? 16.423 -3.358 3.593 1.00 84.06 70 THR A N 1
ATOM 559 C CA . THR A 1 70 ? 16.438 -3.515 2.121 1.00 84.06 70 THR A CA 1
ATOM 560 C C . THR A 1 70 ? 15.620 -4.713 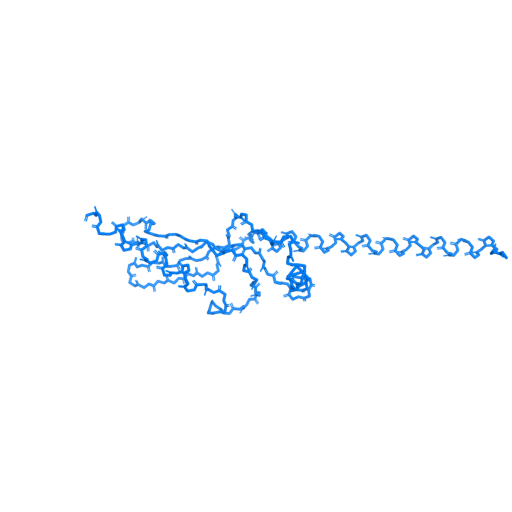1.637 1.00 84.06 70 THR A C 1
ATOM 562 O O . THR A 1 70 ? 14.850 -4.585 0.689 1.00 84.06 70 THR A O 1
ATOM 565 N N . ASP A 1 71 ? 15.684 -5.845 2.343 1.00 88.31 71 ASP A N 1
ATOM 566 C CA . ASP A 1 71 ? 14.907 -7.043 1.992 1.00 88.31 71 ASP A CA 1
ATOM 567 C C . ASP A 1 71 ? 13.394 -6.790 2.066 1.00 88.31 71 ASP A C 1
ATOM 569 O O . ASP A 1 71 ? 12.606 -7.412 1.349 1.00 88.31 71 ASP A O 1
ATOM 573 N N . ARG A 1 72 ? 12.961 -5.884 2.952 1.00 89.75 72 ARG A N 1
ATOM 574 C CA . ARG A 1 72 ? 11.552 -5.504 3.082 1.00 89.75 72 ARG A CA 1
ATOM 575 C C . ARG A 1 72 ? 11.132 -4.556 1.971 1.00 89.75 72 ARG A C 1
ATOM 577 O O . ARG A 1 72 ? 10.013 -4.683 1.475 1.00 89.75 72 ARG A O 1
ATOM 584 N N . LEU A 1 73 ? 12.010 -3.636 1.575 1.00 91.38 73 LEU A N 1
ATOM 585 C CA . LEU A 1 73 ? 11.761 -2.754 0.440 1.00 91.38 73 LEU A CA 1
ATOM 586 C C . LEU A 1 73 ? 11.489 -3.569 -0.828 1.00 91.38 73 LEU A C 1
ATOM 588 O O . LEU A 1 73 ? 10.468 -3.340 -1.477 1.00 91.38 73 LEU A O 1
ATOM 592 N N . ASP A 1 74 ? 12.324 -4.567 -1.118 1.00 92.31 74 ASP A N 1
ATOM 593 C CA . ASP A 1 74 ? 12.144 -5.440 -2.282 1.00 92.31 74 ASP A CA 1
ATOM 594 C C . ASP A 1 74 ? 10.798 -6.178 -2.233 1.00 92.31 74 ASP A C 1
ATOM 596 O O . ASP A 1 74 ? 10.039 -6.169 -3.203 1.00 92.31 74 ASP A O 1
ATOM 600 N N . GLN A 1 75 ? 10.421 -6.721 -1.069 1.00 93.12 75 GLN A N 1
ATOM 601 C CA . GLN A 1 75 ? 9.123 -7.383 -0.883 1.00 93.12 75 GLN A CA 1
ATOM 602 C C . GLN A 1 75 ? 7.928 -6.445 -1.107 1.00 93.12 75 GLN A C 1
ATOM 604 O O . GLN A 1 75 ? 6.912 -6.852 -1.682 1.00 93.12 75 GLN A O 1
ATOM 609 N N . VAL A 1 76 ? 8.018 -5.196 -0.641 1.00 94.31 76 VAL A N 1
ATOM 610 C CA . VAL A 1 76 ? 6.962 -4.191 -0.823 1.00 94.31 76 VAL A CA 1
ATOM 611 C C . VAL A 1 76 ? 6.855 -3.793 -2.292 1.00 94.31 76 VAL A C 1
ATOM 613 O O . VAL A 1 76 ? 5.745 -3.757 -2.831 1.00 94.31 76 VAL A O 1
ATOM 616 N N . LEU A 1 77 ? 7.986 -3.548 -2.959 1.00 94.94 77 LEU A N 1
ATOM 617 C CA . LEU A 1 77 ? 8.020 -3.218 -4.382 1.00 94.94 77 LEU A CA 1
ATOM 618 C C . LEU A 1 77 ? 7.446 -4.356 -5.228 1.00 94.94 77 LEU A C 1
ATOM 620 O O . LEU A 1 77 ? 6.551 -4.103 -6.034 1.00 94.94 77 LEU A O 1
ATOM 624 N N . ASP A 1 78 ? 7.850 -5.602 -4.988 1.00 95.75 78 ASP A N 1
ATOM 625 C CA . ASP A 1 78 ? 7.298 -6.770 -5.680 1.00 95.75 78 ASP A CA 1
ATOM 626 C C . ASP A 1 78 ? 5.791 -6.903 -5.452 1.00 95.75 78 ASP A C 1
ATOM 628 O O . ASP A 1 78 ? 5.011 -7.120 -6.383 1.00 95.75 78 ASP A O 1
ATOM 632 N N . ALA A 1 79 ? 5.327 -6.723 -4.218 1.00 96.12 79 ALA A N 1
ATOM 633 C CA . ALA A 1 79 ? 3.907 -6.804 -3.924 1.00 96.12 79 ALA A CA 1
ATOM 634 C C . ALA A 1 79 ? 3.095 -5.710 -4.635 1.00 96.12 79 ALA A C 1
ATOM 636 O O . ALA A 1 79 ? 2.007 -5.992 -5.148 1.00 96.12 79 ALA A O 1
ATOM 637 N N . ILE A 1 80 ? 3.608 -4.482 -4.718 1.00 96.38 80 ILE A N 1
ATOM 638 C CA . ILE A 1 80 ? 2.952 -3.381 -5.434 1.00 96.38 80 ILE A CA 1
ATOM 639 C C . ILE A 1 80 ? 2.997 -3.620 -6.953 1.00 96.38 80 ILE A C 1
ATOM 641 O O . ILE A 1 80 ? 1.967 -3.553 -7.634 1.00 96.38 80 ILE A O 1
ATOM 645 N N . LEU A 1 81 ? 4.175 -3.922 -7.500 1.00 96.56 81 LEU A N 1
ATOM 646 C CA . LEU A 1 81 ? 4.423 -3.990 -8.941 1.00 96.56 81 LEU A CA 1
ATOM 647 C C . LEU A 1 81 ? 3.966 -5.305 -9.584 1.00 96.56 81 LEU A C 1
ATOM 649 O O . LEU A 1 81 ? 3.625 -5.313 -10.769 1.00 96.56 81 LEU A O 1
ATOM 653 N N . VAL A 1 82 ? 3.865 -6.401 -8.837 1.00 95.00 82 VAL A N 1
ATOM 654 C CA . VAL A 1 82 ? 3.401 -7.695 -9.369 1.00 95.00 82 VAL A CA 1
ATOM 655 C C . VAL A 1 82 ? 1.956 -7.973 -8.970 1.00 95.00 82 VAL A C 1
ATOM 657 O O . VAL A 1 82 ? 1.167 -8.453 -9.782 1.00 95.00 82 VAL A O 1
ATOM 660 N N . ARG A 1 83 ? 1.578 -7.653 -7.727 1.00 93.69 83 ARG A N 1
ATOM 661 C CA . ARG A 1 83 ? 0.292 -8.068 -7.134 1.00 93.69 83 ARG A CA 1
ATOM 662 C C . ARG A 1 83 ? -0.659 -6.910 -6.838 1.00 93.69 83 ARG A C 1
ATOM 664 O O . ARG A 1 83 ? -1.719 -7.139 -6.257 1.00 93.69 83 ARG A O 1
ATOM 671 N N . SER A 1 84 ? -0.305 -5.689 -7.242 1.00 94.62 84 SER A N 1
ATOM 672 C CA . SER A 1 84 ? -1.114 -4.482 -7.030 1.00 94.62 84 SER A CA 1
ATOM 673 C C . SER A 1 84 ? -1.465 -4.254 -5.556 1.00 94.62 84 SER A C 1
ATOM 675 O O . SER A 1 84 ? -2.569 -3.812 -5.232 1.00 94.62 84 SER A O 1
ATOM 677 N N . ALA A 1 85 ? -0.536 -4.591 -4.657 1.00 96.06 85 ALA A N 1
ATOM 678 C CA . ALA A 1 85 ? -0.681 -4.323 -3.236 1.00 96.06 85 ALA A CA 1
ATOM 679 C C . ALA A 1 85 ? -0.782 -2.819 -2.950 1.00 96.06 85 ALA A C 1
ATOM 681 O O . ALA A 1 85 ? -0.374 -1.967 -3.741 1.00 96.06 85 ALA A O 1
ATOM 682 N N . ARG A 1 86 ? -1.339 -2.514 -1.785 1.00 95.31 86 ARG A N 1
ATOM 683 C CA . ARG A 1 86 ? -1.484 -1.182 -1.208 1.00 95.31 86 ARG A CA 1
ATOM 684 C C . ARG A 1 86 ? -0.542 -1.094 -0.016 1.00 95.31 86 ARG A C 1
ATOM 686 O O . ARG A 1 86 ? -0.508 -2.024 0.788 1.00 95.31 86 ARG A O 1
ATOM 693 N N . PHE A 1 87 ? 0.183 0.010 0.093 1.00 94.44 87 PHE A N 1
ATOM 694 C CA . PHE A 1 87 ? 1.078 0.307 1.214 1.00 94.44 87 PHE A CA 1
ATOM 695 C C . PHE A 1 87 ? 0.728 1.681 1.806 1.00 94.44 87 PHE A C 1
ATOM 697 O O . PHE A 1 87 ? 1.582 2.521 2.080 1.00 94.44 87 PHE A O 1
ATOM 704 N N . CYS A 1 88 ? -0.577 1.917 1.928 1.00 94.38 88 CYS A N 1
ATOM 705 C CA . CYS A 1 88 ? -1.170 3.139 2.448 1.00 94.38 88 CYS A CA 1
ATOM 706 C C . CYS A 1 88 ? -1.646 2.877 3.887 1.00 94.38 88 CYS A C 1
ATOM 708 O O . CYS A 1 88 ? -2.310 1.851 4.105 1.00 94.38 88 CYS A O 1
ATOM 710 N N . PRO A 1 89 ? -1.332 3.758 4.855 1.00 95.25 89 PRO A N 1
ATOM 711 C CA . PRO A 1 89 ? -1.809 3.624 6.224 1.00 95.25 89 PRO A CA 1
ATOM 712 C C . PRO A 1 89 ? -3.326 3.544 6.321 1.00 95.25 89 PRO A C 1
ATOM 714 O O . PRO A 1 89 ? -4.065 4.057 5.477 1.00 95.25 89 PRO A O 1
ATOM 717 N N . VAL A 1 90 ? -3.797 2.914 7.392 1.00 96.06 90 VAL A N 1
ATOM 718 C CA . VAL A 1 90 ? -5.227 2.763 7.658 1.00 96.06 90 VAL A CA 1
ATOM 719 C C . VAL A 1 90 ? -5.563 3.403 8.992 1.00 96.06 90 VAL A C 1
ATOM 721 O O . VAL A 1 90 ? -5.056 2.982 10.029 1.00 96.06 90 VAL A O 1
ATOM 724 N N . LEU A 1 91 ? -6.449 4.393 8.973 1.00 96.75 91 LEU A N 1
ATOM 725 C CA . LEU A 1 91 ? -7.018 4.979 10.176 1.00 96.75 91 LEU A CA 1
ATOM 726 C C . LEU A 1 91 ? -8.204 4.135 10.634 1.00 96.75 91 LEU A C 1
ATOM 728 O O . LEU A 1 91 ? -9.202 3.997 9.925 1.00 96.75 91 LEU A O 1
ATOM 732 N N . LEU A 1 92 ? -8.095 3.608 11.844 1.00 97.44 92 LEU A N 1
ATOM 733 C CA . LEU A 1 92 ? -9.154 2.924 12.559 1.00 97.44 92 LEU A CA 1
ATOM 734 C C . LEU A 1 92 ? -9.830 3.915 13.511 1.00 97.44 92 LEU A C 1
ATOM 736 O O . LEU A 1 92 ? -9.156 4.548 14.317 1.00 97.44 92 LEU A O 1
ATOM 740 N N . ARG A 1 93 ? -11.156 4.040 13.434 1.00 95.62 93 ARG A N 1
ATOM 741 C CA . ARG A 1 93 ? -11.954 4.912 14.308 1.00 95.62 93 ARG A CA 1
ATOM 742 C C . ARG A 1 93 ? -13.084 4.137 14.944 1.00 95.62 93 ARG A C 1
ATOM 744 O O . ARG A 1 93 ? -13.794 3.405 14.251 1.00 95.62 93 ARG A O 1
ATOM 751 N N . LEU A 1 94 ? -13.275 4.346 16.237 1.00 95.12 94 LEU A N 1
ATOM 752 C CA . LEU A 1 94 ? -14.424 3.860 16.977 1.00 95.12 94 LEU A CA 1
ATOM 753 C C . LEU A 1 94 ? -15.312 5.051 17.342 1.00 95.12 94 LEU A C 1
ATOM 755 O O . LEU A 1 94 ? -14.870 5.998 17.989 1.00 95.12 94 LEU A O 1
ATOM 759 N N . VAL A 1 95 ? -16.554 5.001 16.875 1.00 93.25 95 VAL A N 1
ATOM 760 C CA . VAL A 1 95 ? -17.542 6.074 17.020 1.00 93.25 95 VAL A CA 1
ATOM 761 C C . VAL A 1 95 ? -18.734 5.535 17.797 1.00 93.25 95 VAL A C 1
ATOM 763 O O . VAL A 1 95 ? -19.213 4.436 17.494 1.00 93.25 95 VAL A O 1
ATOM 766 N N . ASN A 1 96 ? -19.206 6.303 18.776 1.00 89.81 96 ASN A N 1
ATOM 767 C CA . ASN A 1 96 ? -20.486 6.062 19.429 1.00 89.81 96 ASN A CA 1
ATOM 768 C C . ASN A 1 96 ? -21.569 6.835 18.665 1.00 89.81 96 ASN A C 1
ATOM 770 O O . ASN A 1 96 ? -21.602 8.061 18.686 1.00 89.81 96 ASN A O 1
ATOM 774 N N . GLU A 1 97 ? -22.449 6.131 17.957 1.00 86.19 97 GLU A N 1
ATOM 775 C CA . GLU A 1 97 ? -23.507 6.744 17.145 1.00 86.19 97 GLU A CA 1
ATOM 776 C C . GLU A 1 97 ? -24.564 7.461 17.991 1.00 86.19 97 GLU A C 1
ATOM 778 O O . GLU A 1 97 ? -25.241 8.347 17.481 1.00 86.19 97 GLU A O 1
ATOM 783 N N . ARG A 1 98 ? -24.719 7.102 19.272 1.00 84.00 98 ARG A N 1
ATOM 784 C CA . ARG A 1 98 ? -25.683 7.757 20.165 1.00 84.00 98 ARG A CA 1
ATOM 785 C C . ARG A 1 98 ? -25.213 9.139 20.611 1.00 84.00 98 ARG A C 1
ATOM 787 O O . ARG A 1 98 ? -26.034 10.031 20.801 1.00 84.00 98 ARG A O 1
ATOM 794 N N . GLU A 1 99 ? -23.913 9.282 20.820 1.00 77.12 99 GLU A N 1
ATOM 795 C CA . GLU A 1 99 ? -23.288 10.510 21.324 1.00 77.12 99 GLU A CA 1
ATOM 796 C C . GLU A 1 99 ? -22.644 11.328 20.197 1.00 77.12 99 GLU A C 1
ATOM 798 O O . GLU A 1 99 ? -22.136 12.414 20.446 1.00 77.12 99 GLU A O 1
ATOM 803 N N . GLU A 1 100 ? -22.665 10.799 18.966 1.00 69.88 100 GLU A N 1
ATOM 804 C CA . GLU A 1 100 ? -22.027 11.339 17.756 1.00 69.88 100 GLU A CA 1
ATOM 805 C C . GLU A 1 100 ? -20.525 11.658 17.911 1.00 69.88 100 GLU A C 1
ATOM 807 O O . GLU A 1 100 ? -19.921 12.295 17.046 1.00 69.88 100 GLU A O 1
ATOM 812 N N . ASN A 1 101 ? -19.890 11.157 18.973 1.00 74.81 101 ASN A N 1
ATOM 813 C CA . ASN A 1 101 ? -18.502 11.436 19.305 1.00 74.81 101 ASN A CA 1
ATOM 814 C C . ASN A 1 101 ? -17.552 10.339 18.813 1.00 74.81 101 ASN A C 1
ATOM 816 O O . ASN A 1 101 ? -17.856 9.138 18.794 1.00 74.81 101 ASN A O 1
ATOM 820 N N . MET A 1 102 ? -16.361 10.780 18.401 1.00 74.25 102 MET A N 1
ATOM 821 C CA . MET A 1 102 ? -15.224 9.892 18.195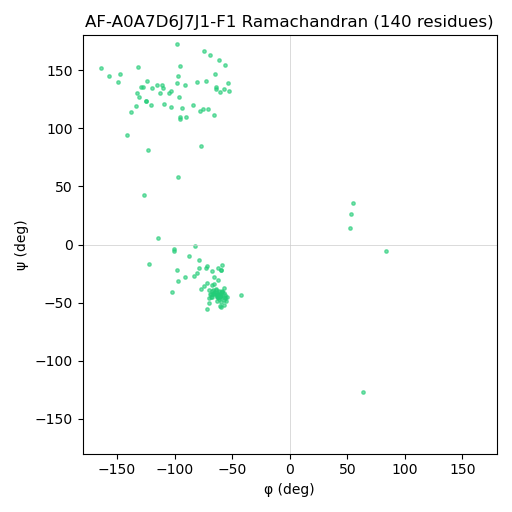 1.00 74.25 102 MET A CA 1
ATOM 822 C C . MET A 1 102 ? -14.636 9.555 19.559 1.00 74.25 102 MET A C 1
ATOM 824 O O . MET A 1 102 ? -14.090 10.423 20.230 1.00 74.25 102 MET A O 1
ATOM 828 N N . GLU A 1 103 ? -14.727 8.286 19.929 1.00 81.56 103 GLU A N 1
ATOM 829 C CA . GLU A 1 103 ? -14.324 7.817 21.254 1.00 81.56 103 GLU A CA 1
ATOM 830 C C . GLU A 1 103 ? -12.913 7.212 21.235 1.00 81.56 103 GLU A C 1
ATOM 832 O O . GLU A 1 103 ? -12.243 7.163 22.258 1.00 81.56 103 GLU A O 1
ATOM 837 N N . GLY A 1 104 ? -12.416 6.773 20.074 1.00 90.31 104 GLY A N 1
ATOM 838 C CA . GLY A 1 104 ? -11.023 6.340 19.943 1.00 90.31 104 GLY A CA 1
ATOM 839 C C . GLY A 1 104 ? -10.542 6.254 18.501 1.00 90.31 104 GLY A C 1
ATOM 840 O O . GLY A 1 104 ? -11.333 5.997 17.581 1.00 90.31 104 GLY A O 1
ATOM 841 N N . ALA A 1 105 ? -9.237 6.438 18.299 1.00 94.56 105 ALA A N 1
ATOM 842 C CA . ALA A 1 105 ? -8.617 6.418 16.979 1.00 94.56 105 ALA A CA 1
ATOM 843 C C . ALA A 1 105 ? -7.185 5.865 16.996 1.00 94.56 105 ALA A C 1
ATOM 845 O O . ALA A 1 105 ? -6.428 6.038 17.942 1.00 94.56 105 ALA A O 1
ATOM 846 N N . GLY A 1 106 ? -6.798 5.178 15.923 1.00 95.25 106 GLY A N 1
ATOM 847 C CA . GLY A 1 106 ? -5.465 4.595 15.802 1.00 95.25 106 GLY A CA 1
ATOM 848 C C . GLY A 1 106 ? -5.075 4.374 14.351 1.00 95.25 106 GLY A C 1
ATOM 849 O O . GLY A 1 106 ? -5.922 4.057 13.518 1.00 95.25 106 GLY A O 1
ATOM 850 N N . VAL A 1 107 ? -3.793 4.544 14.041 1.00 95.56 107 VAL A N 1
ATOM 851 C CA . VAL A 1 107 ? -3.260 4.375 12.685 1.00 95.56 107 VAL A CA 1
ATOM 852 C C . VAL A 1 107 ? -2.507 3.054 12.604 1.00 95.56 107 VAL A C 1
ATOM 854 O O . VAL A 1 107 ? -1.672 2.752 13.450 1.00 95.56 107 VAL A O 1
ATOM 857 N N . ILE A 1 108 ? -2.811 2.261 11.580 1.00 95.19 108 ILE A N 1
ATOM 858 C CA . ILE A 1 108 ? -2.041 1.077 11.208 1.00 95.19 108 ILE A CA 1
ATOM 859 C C . ILE A 1 108 ? -1.060 1.505 10.113 1.00 95.19 108 ILE A C 1
ATOM 861 O O . ILE A 1 108 ? -1.484 1.805 8.992 1.00 95.19 108 ILE A O 1
ATOM 865 N N . THR A 1 109 ? 0.227 1.550 10.449 1.00 92.44 109 THR A N 1
ATOM 866 C CA . THR A 1 109 ? 1.341 1.842 9.533 1.00 92.44 109 THR A CA 1
ATOM 867 C C . THR A 1 109 ? 2.010 0.552 9.061 1.00 92.44 109 THR A C 1
ATOM 869 O O . THR A 1 109 ? 1.667 -0.545 9.507 1.00 92.44 109 THR A O 1
ATOM 872 N N . ASP A 1 110 ? 2.930 0.676 8.106 1.00 88.50 110 ASP A N 1
ATOM 873 C CA . ASP A 1 110 ? 3.766 -0.401 7.562 1.00 88.50 110 ASP A CA 1
ATOM 874 C C . ASP A 1 110 ? 2.984 -1.621 7.060 1.00 88.50 110 ASP A C 1
ATOM 876 O O . ASP A 1 110 ? 3.485 -2.753 7.012 1.00 88.50 110 ASP A O 1
ATOM 880 N N . LEU A 1 111 ? 1.730 -1.373 6.676 1.00 90.12 111 LEU A N 1
ATOM 881 C CA . LEU A 1 111 ? 0.757 -2.376 6.299 1.00 90.12 111 LEU A CA 1
ATOM 882 C C . LEU A 1 111 ? 0.759 -2.591 4.790 1.00 90.12 111 LEU A C 1
ATOM 884 O O . LEU A 1 111 ? 0.366 -1.722 4.013 1.00 90.12 111 LEU A O 1
ATOM 888 N N . LEU A 1 112 ? 1.097 -3.812 4.390 1.00 92.75 11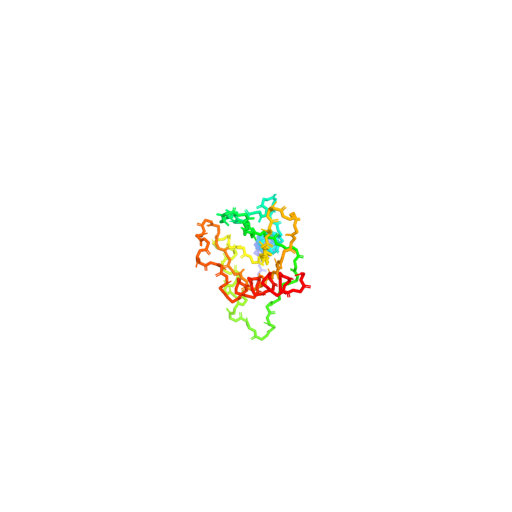2 LEU A N 1
ATOM 889 C CA . LEU A 1 112 ? 0.961 -4.274 3.019 1.00 92.75 112 LEU A CA 1
ATOM 890 C C . LEU A 1 112 ? -0.370 -5.013 2.846 1.00 92.75 112 LEU A C 1
ATOM 892 O O . LEU A 1 112 ? -0.555 -6.128 3.337 1.00 92.75 112 LEU A O 1
ATOM 896 N N . ARG A 1 113 ? -1.315 -4.387 2.143 1.00 94.69 113 ARG A N 1
ATOM 897 C CA . ARG A 1 113 ? -2.678 -4.898 1.952 1.00 94.69 113 ARG A CA 1
A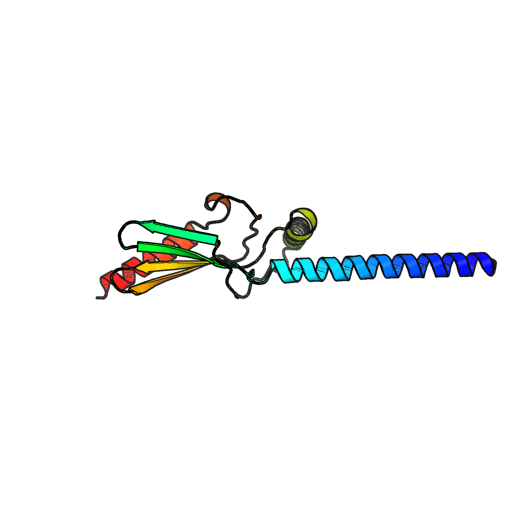TOM 898 C C . ARG A 1 113 ? -2.924 -5.268 0.497 1.00 94.69 113 ARG A C 1
ATOM 900 O O . ARG A 1 113 ? -2.728 -4.448 -0.395 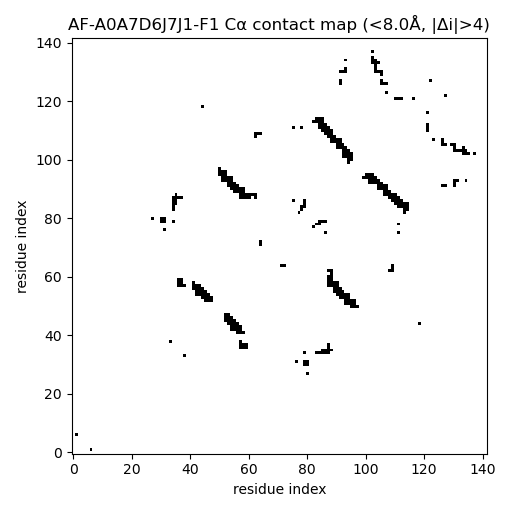1.00 94.69 113 ARG A O 1
ATOM 907 N N . PHE A 1 114 ? -3.443 -6.465 0.240 1.00 94.69 114 PHE A N 1
ATOM 908 C CA . PHE A 1 114 ? -3.835 -6.857 -1.114 1.00 94.69 114 PHE A CA 1
ATOM 909 C C . PHE A 1 114 ? -5.309 -6.512 -1.375 1.00 94.69 114 PHE A C 1
ATOM 911 O O . PHE A 1 114 ? -6.161 -6.732 -0.507 1.00 94.69 114 PHE A O 1
ATOM 918 N N . PRO A 1 115 ? -5.650 -5.966 -2.555 1.00 89.44 115 PRO A N 1
ATOM 919 C CA . PRO A 1 115 ? -7.042 -5.779 -2.944 1.00 89.44 115 PRO A CA 1
ATOM 920 C C . PRO A 1 115 ? -7.837 -7.088 -2.828 1.00 89.44 115 PRO A C 1
ATOM 922 O O . PRO A 1 115 ? -7.390 -8.139 -3.278 1.00 89.44 115 PRO A O 1
ATOM 925 N N . GLY A 1 116 ? -9.016 -7.024 -2.207 1.00 88.75 116 GLY A N 1
ATOM 926 C CA . GLY A 1 116 ? -9.878 -8.190 -1.980 1.00 88.75 116 GLY A CA 1
ATOM 927 C C . GLY A 1 116 ? -9.536 -9.032 -0.746 1.00 88.75 116 GLY A C 1
ATOM 928 O O . GLY A 1 116 ? -10.309 -9.930 -0.407 1.00 88.75 116 GLY A O 1
ATOM 929 N N . ASP A 1 117 ? -8.441 -8.746 -0.031 1.00 93.06 117 ASP A N 1
ATOM 930 C CA . ASP A 1 117 ? -8.147 -9.468 1.206 1.00 93.06 117 ASP A CA 1
ATOM 931 C C . ASP A 1 117 ? -9.216 -9.211 2.281 1.00 93.06 117 ASP A C 1
ATOM 933 O O . ASP A 1 117 ? -9.604 -8.063 2.531 1.00 93.06 117 ASP A O 1
ATOM 937 N N . PRO A 1 118 ? -9.672 -10.263 2.987 1.00 94.69 118 PRO A N 1
ATOM 938 C CA . PRO A 1 118 ? -10.600 -10.092 4.089 1.00 94.69 118 PRO A CA 1
ATOM 939 C C . PRO A 1 118 ? -9.942 -9.317 5.234 1.00 94.69 118 PRO A C 1
ATOM 941 O O . PRO A 1 118 ? -8.776 -9.542 5.550 1.00 94.69 118 PRO A O 1
ATOM 944 N N . VAL A 1 119 ? -10.739 -8.509 5.942 1.00 94.12 119 VAL A N 1
ATOM 945 C CA . VAL A 1 119 ? -10.319 -7.671 7.087 1.00 94.12 119 VAL A CA 1
ATOM 946 C C . VAL A 1 119 ? -9.364 -8.380 8.051 1.00 94.12 119 VAL A C 1
ATOM 948 O O . VAL A 1 119 ? -8.350 -7.824 8.453 1.00 94.12 119 VAL A O 1
ATOM 951 N N . ARG A 1 120 ? -9.644 -9.644 8.391 1.00 93.56 120 ARG A N 1
ATOM 952 C CA . ARG A 1 120 ? -8.833 -10.434 9.334 1.00 93.56 120 ARG A CA 1
ATOM 953 C C . ARG A 1 120 ? -7.361 -10.621 8.932 1.00 93.56 120 ARG A C 1
ATOM 955 O O . ARG A 1 120 ? -6.590 -11.050 9.780 1.00 93.56 120 ARG A O 1
ATOM 962 N N . ARG A 1 121 ? -7.001 -10.399 7.660 1.00 94.00 121 ARG A N 1
ATOM 963 C CA . ARG A 1 121 ? -5.621 -10.522 7.160 1.00 94.00 121 ARG A CA 1
ATOM 964 C C . ARG A 1 121 ? -4.778 -9.278 7.409 1.00 94.00 121 ARG A C 1
ATOM 966 O O . ARG A 1 121 ? -3.568 -9.413 7.501 1.00 94.00 121 ARG A O 1
ATOM 973 N N . TRP A 1 122 ? -5.402 -8.107 7.499 1.00 94.81 122 TRP A N 1
ATOM 974 C CA . TRP A 1 122 ? -4.690 -6.830 7.569 1.00 94.81 122 TRP A CA 1
ATOM 975 C C . TRP A 1 122 ? -5.020 -6.008 8.820 1.00 94.81 122 TRP A C 1
ATOM 977 O O . TRP A 1 122 ? -4.284 -5.088 9.152 1.00 94.81 122 TRP A O 1
ATOM 987 N N . LEU A 1 123 ? -6.108 -6.319 9.530 1.00 95.31 123 LEU A N 1
ATOM 988 C CA . LEU A 1 123 ? -6.489 -5.596 10.740 1.00 95.31 123 LEU A CA 1
ATOM 989 C C . LEU A 1 123 ? -5.535 -5.915 11.897 1.00 95.31 123 LEU A C 1
ATOM 991 O O . LEU A 1 123 ? -5.512 -7.044 12.399 1.00 95.31 123 LEU A O 1
ATOM 995 N N . ASP A 1 124 ? -4.819 -4.898 12.372 1.00 95.25 124 ASP A N 1
ATOM 996 C CA . ASP A 1 124 ? -3.970 -5.013 13.551 1.00 95.25 124 ASP A CA 1
ATOM 997 C C . ASP A 1 124 ? -4.812 -5.027 14.840 1.00 95.25 124 ASP A C 1
ATOM 999 O O . ASP A 1 124 ? -5.502 -4.070 15.203 1.00 95.25 124 ASP A O 1
ATOM 1003 N N . ARG A 1 125 ? -4.742 -6.150 15.562 1.00 94.69 125 ARG A N 1
ATOM 1004 C CA . ARG A 1 125 ? -5.449 -6.355 16.833 1.00 94.69 125 ARG A CA 1
ATOM 1005 C C . ARG A 1 125 ? -4.855 -5.558 17.995 1.00 94.69 125 ARG A C 1
ATOM 1007 O O . ARG A 1 125 ? -5.539 -5.415 19.008 1.00 94.69 125 ARG A O 1
ATOM 1014 N N . ARG A 1 126 ? -3.600 -5.114 17.897 1.00 95.88 126 ARG A N 1
ATOM 1015 C CA . ARG A 1 126 ? -2.955 -4.238 18.884 1.00 95.88 126 ARG A CA 1
ATOM 1016 C C . ARG A 1 126 ? -3.562 -2.846 18.782 1.00 95.88 126 ARG A C 1
ATOM 1018 O O . ARG A 1 126 ? -4.200 -2.424 19.737 1.00 95.88 126 ARG A O 1
ATOM 1025 N N . VAL A 1 127 ? -3.541 -2.255 17.585 1.00 96.00 127 VAL A N 1
ATOM 1026 C CA . VAL A 1 127 ? -4.181 -0.957 17.308 1.00 96.00 127 VAL A CA 1
ATOM 1027 C C . VAL A 1 127 ? -5.667 -0.983 17.672 1.00 96.00 127 VAL A C 1
ATOM 1029 O O . VAL A 1 127 ? -6.143 -0.098 18.373 1.00 96.00 127 VAL A O 1
ATOM 1032 N N . LEU A 1 128 ? -6.405 -2.037 17.299 1.00 95.38 128 LEU A N 1
ATOM 1033 C CA . LEU A 1 128 ? -7.810 -2.186 17.706 1.00 95.38 128 LEU A CA 1
ATOM 1034 C C . LEU A 1 128 ? -7.992 -2.169 19.231 1.00 95.38 128 LEU A C 1
ATOM 1036 O O . LEU A 1 128 ? -8.950 -1.588 19.736 1.00 95.38 128 LEU A O 1
ATOM 1040 N N . ARG A 1 129 ? -7.108 -2.841 19.973 1.00 95.19 129 ARG A N 1
ATOM 1041 C CA . ARG A 1 129 ? -7.181 -2.883 21.436 1.00 95.19 129 ARG A CA 1
ATOM 1042 C C . ARG A 1 129 ? -6.915 -1.512 22.038 1.00 95.19 129 ARG A C 1
ATOM 1044 O O . ARG A 1 129 ? -7.594 -1.165 22.999 1.00 95.19 129 ARG A O 1
ATOM 1051 N N . ASP A 1 130 ? -5.975 -0.766 21.475 1.00 95.06 130 ASP A N 1
ATOM 1052 C CA . ASP A 1 130 ? -5.636 0.578 21.935 1.00 95.06 130 ASP A CA 1
ATOM 1053 C C . ASP A 1 130 ? -6.791 1.550 21.673 1.00 95.06 130 ASP A C 1
ATOM 1055 O O . ASP A 1 130 ? -7.240 2.202 22.610 1.00 95.06 130 ASP A O 1
ATOM 1059 N N . VAL A 1 131 ? -7.389 1.514 20.476 1.00 94.94 131 VAL A N 1
ATOM 10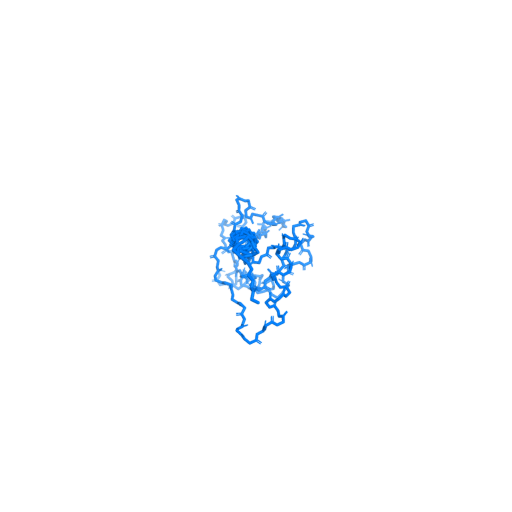60 C CA . VAL A 1 131 ? -8.606 2.275 20.128 1.00 94.94 131 VAL A CA 1
ATOM 1061 C C . VAL A 1 131 ? -9.765 1.972 21.080 1.00 94.94 131 VAL A C 1
ATOM 1063 O O . VAL A 1 131 ? -10.440 2.870 21.575 1.00 94.94 131 VAL A O 1
ATOM 1066 N N . VAL A 1 132 ? -10.013 0.690 21.370 1.00 92.62 132 VAL A N 1
ATOM 1067 C CA . VAL A 1 132 ? -11.080 0.287 22.303 1.00 92.62 132 VAL A CA 1
ATOM 1068 C C . VAL A 1 132 ? -10.758 0.719 23.735 1.00 92.62 132 VAL A C 1
ATOM 1070 O O . VAL A 1 132 ? -11.664 1.040 24.505 1.00 92.62 132 VAL A O 1
ATOM 1073 N N . ARG A 1 133 ? -9.482 0.697 24.127 1.00 91.81 133 ARG A N 1
ATOM 1074 C CA . ARG A 1 133 ? -9.045 1.134 25.454 1.00 91.81 133 ARG A CA 1
ATOM 1075 C C . ARG A 1 133 ? -9.211 2.640 25.619 1.00 91.81 133 ARG A C 1
ATOM 1077 O O . ARG A 1 133 ? -9.686 3.051 26.671 1.00 91.81 133 ARG A O 1
ATOM 1084 N N . GLU A 1 134 ? -8.849 3.416 24.605 1.00 90.75 134 GLU A N 1
ATOM 1085 C CA . GLU A 1 134 ? -9.045 4.865 24.553 1.00 90.75 134 GLU A CA 1
ATOM 1086 C C . GLU A 1 134 ? -10.526 5.213 24.733 1.00 90.75 134 GLU A C 1
ATOM 1088 O O . GLU A 1 134 ? -10.871 5.883 25.703 1.00 90.75 134 GLU A O 1
ATOM 1093 N N . ALA A 1 135 ? -11.407 4.601 23.937 1.00 87.38 135 ALA A N 1
ATOM 1094 C CA . ALA A 1 135 ? -12.856 4.790 24.042 1.00 87.38 135 ALA A CA 1
ATOM 1095 C C . ALA A 1 135 ? -13.427 4.459 25.424 1.00 87.38 135 ALA A C 1
ATOM 1097 O O . ALA A 1 135 ? -14.326 5.132 25.924 1.00 87.38 135 ALA A O 1
ATOM 1098 N N . ARG A 1 136 ? -12.901 3.429 26.091 1.00 84.56 136 ARG A N 1
ATOM 1099 C CA . ARG A 1 136 ? -13.299 3.114 27.473 1.00 84.56 136 ARG A CA 1
ATOM 1100 C C . ARG A 1 136 ? -12.765 4.118 28.490 1.00 84.56 136 ARG A C 1
ATOM 1102 O O . ARG A 1 136 ? -13.418 4.333 29.504 1.00 84.56 136 ARG A O 1
ATOM 1109 N N . GLY A 1 137 ? -11.578 4.672 28.255 1.00 80.69 137 GLY A N 1
ATOM 1110 C CA . GLY A 1 137 ? -10.975 5.688 29.113 1.00 80.69 137 GLY A CA 1
ATOM 1111 C C . GLY A 1 137 ? -11.757 6.997 29.083 1.00 80.69 137 GLY A C 1
ATOM 1112 O O . GLY A 1 137 ? -12.007 7.559 30.145 1.00 80.69 137 GLY A O 1
ATOM 1113 N N . VAL A 1 138 ? -12.201 7.421 27.895 1.00 65.19 138 VAL A N 1
ATOM 1114 C CA . VAL A 1 138 ? -13.050 8.610 27.709 1.00 65.19 138 VAL A CA 1
ATOM 1115 C C . VAL A 1 138 ? -14.364 8.457 28.479 1.00 65.19 138 VAL A C 1
ATOM 1117 O O . VAL A 1 138 ? -14.684 9.291 29.320 1.00 65.19 138 VAL A O 1
ATOM 1120 N N . ASN A 1 139 ? -15.053 7.324 28.317 1.00 58.97 139 ASN A N 1
ATOM 1121 C CA . ASN A 1 139 ? -16.305 7.034 29.027 1.00 58.97 139 ASN A CA 1
ATOM 1122 C C . ASN A 1 139 ? -16.184 6.959 30.563 1.00 58.97 139 ASN A C 1
ATOM 1124 O O . ASN A 1 139 ? -17.190 7.058 31.255 1.00 58.97 139 ASN A O 1
ATOM 1128 N N . ALA A 1 140 ? -14.987 6.743 31.115 1.00 62.09 140 ALA A N 1
ATOM 1129 C CA . ALA A 1 140 ? -14.776 6.684 32.564 1.00 62.09 140 ALA A CA 1
ATOM 1130 C C . ALA A 1 140 ? -14.498 8.059 33.203 1.00 62.09 140 ALA A C 1
ATOM 1132 O O . ALA A 1 140 ? -14.433 8.153 34.429 1.00 62.09 140 ALA A O 1
ATOM 1133 N N . GLN A 1 141 ? -14.277 9.098 32.392 1.00 53.94 141 GLN A N 1
ATOM 1134 C CA . GLN A 1 141 ? -13.992 10.466 32.842 1.00 53.94 141 GLN A CA 1
ATOM 1135 C C . GLN A 1 141 ? -15.213 11.399 32.782 1.00 53.94 141 GLN A C 1
ATOM 1137 O O . GLN A 1 141 ? -15.103 12.542 33.228 1.00 53.94 141 GLN A O 1
ATOM 1142 N N . VAL A 1 142 ? -16.339 10.921 32.241 1.00 48.44 142 VAL A N 1
ATOM 1143 C CA . VAL A 1 142 ? -17.609 11.656 32.090 1.00 48.44 142 VAL A CA 1
ATOM 1144 C C . VAL A 1 142 ? -18.592 11.281 33.194 1.00 48.44 142 VAL A C 1
ATOM 1146 O O . VAL A 1 142 ? -18.670 10.080 33.540 1.00 48.44 142 VAL A O 1
#

Nearest PDB structures (foldseek):
  2iqi-assembly8_H  TM=2.471E-01  e=7.856E-01  Xanthomonas campestris pv. campestris
  2iqi-assembly7_G  TM=2.442E-01  e=4.251E-01  Xanthomonas campestris pv. campestris
  2iqi-assembly6_F  TM=2.541E-01  e=1.544E+00  Xanthomonas campestris pv. campestris
  6b3r-assembly1_A  TM=2.303E-01  e=9.445E-01  Mus musculus
  5z10-assembly1_A  TM=2.474E-01  e=4.957E+00  Mus musculus

Mean predicted aligned error: 5.74 Å